Protein AF-A0A8T1VY53-F1 (afdb_monomer)

Secondary structure (DSSP, 8-state):
-------------------S-S-SSHHHHHHHHHHHHHT---HHHHHHHHHHHTT--HHHHHHHTT--EEEETTEEEE-TT-HHHHHHHHHHHHHHT----

Nearest PDB structures (foldseek):
  6nrb-assembly1_1  TM=2.854E-01  e=2.198E+00  Homo sapiens
  6nr8-assembly1_2  TM=2.471E-01  e=4.008E+00  Homo sapiens
  6nr9-assembly1_6  TM=2.844E-01  e=8.750E+00  Homo sapiens

Structure (mmCIF, N/CA/C/O backbone):
data_AF-A0A8T1VY53-F1
#
_entry.id   AF-A0A8T1VY53-F1
#
loop_
_atom_site.group_PDB
_atom_site.id
_atom_site.type_symbol
_atom_site.label_atom_id
_atom_site.label_alt_id
_atom_site.label_comp_id
_atom_site.label_asym_id
_atom_site.label_entity_id
_atom_site.label_seq_id
_atom_site.pdbx_PDB_ins_code
_atom_site.Cartn_x
_atom_site.Cartn_y
_atom_site.Cartn_z
_atom_site.occupancy
_atom_site.B_iso_or_equiv
_atom_site.auth_seq_id
_atom_site.auth_comp_id
_atom_site.auth_asym_id
_atom_site.auth_atom_id
_atom_site.pdbx_PDB_model_num
ATOM 1 N N . MET A 1 1 ? -16.935 66.202 -22.989 1.00 41.91 1 MET A N 1
ATOM 2 C CA . MET A 1 1 ? -17.757 65.349 -22.108 1.00 41.91 1 MET A CA 1
ATOM 3 C C . MET A 1 1 ? -18.412 64.315 -23.017 1.00 41.91 1 MET A C 1
ATOM 5 O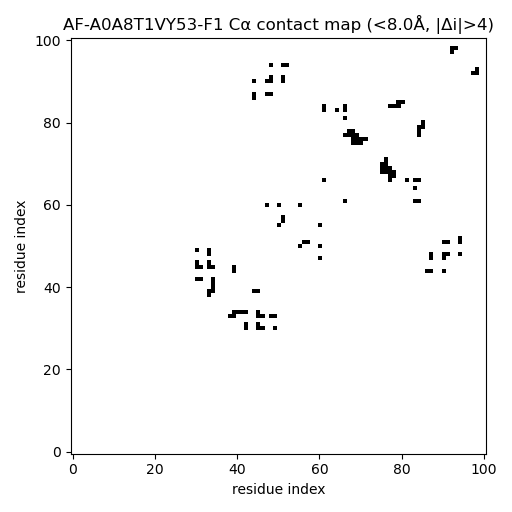 O . MET A 1 1 ? -19.156 64.752 -23.880 1.00 41.91 1 MET A O 1
ATOM 9 N N . ASN A 1 2 ? -18.128 63.013 -23.042 1.00 46.16 2 ASN A N 1
ATOM 10 C CA . ASN A 1 2 ? -17.339 62.074 -22.228 1.00 46.16 2 ASN A CA 1
ATOM 11 C C . ASN A 1 2 ? -16.821 60.977 -23.195 1.00 46.16 2 ASN A C 1
ATOM 13 O O . ASN A 1 2 ? -17.515 60.642 -24.149 1.00 46.16 2 ASN A O 1
ATOM 17 N N . GLU A 1 3 ? -15.529 60.649 -23.162 1.00 45.09 3 GLU A N 1
ATOM 18 C CA . GLU A 1 3 ? -14.960 59.382 -22.645 1.00 45.09 3 GLU A CA 1
ATOM 19 C C . GLU A 1 3 ? -15.437 58.105 -23.366 1.00 45.09 3 GLU A C 1
ATOM 21 O O . GLU A 1 3 ? -16.513 57.577 -23.103 1.00 45.09 3 GLU A O 1
ATOM 26 N N . MET A 1 4 ? -14.575 57.594 -24.258 1.00 51.88 4 MET A N 1
ATOM 27 C CA . MET A 1 4 ? -14.575 56.201 -24.715 1.00 51.88 4 MET A CA 1
ATOM 28 C C . MET A 1 4 ? -14.105 55.315 -23.552 1.00 51.88 4 MET A C 1
ATOM 30 O O . MET A 1 4 ? -12.925 55.324 -23.209 1.00 51.88 4 MET A O 1
ATOM 34 N N . GLY A 1 5 ? -15.034 54.588 -22.931 1.00 45.69 5 GLY A N 1
ATOM 35 C CA . GLY A 1 5 ? -14.747 53.539 -21.953 1.00 45.69 5 GLY A CA 1
ATOM 36 C C . GLY A 1 5 ? -14.588 52.185 -22.644 1.00 45.69 5 GLY A C 1
ATOM 37 O O . GLY A 1 5 ? -15.428 51.810 -23.460 1.00 45.69 5 GLY A O 1
ATOM 38 N N . GLY A 1 6 ? -13.489 51.493 -22.342 1.00 50.72 6 GLY A N 1
ATOM 39 C CA . GLY A 1 6 ? -13.163 50.177 -22.879 1.00 50.72 6 GLY A CA 1
ATOM 40 C C . GLY A 1 6 ? -13.841 49.008 -22.167 1.00 50.72 6 GLY A C 1
ATOM 41 O O . GLY A 1 6 ? -14.476 49.173 -21.128 1.00 50.72 6 GLY A O 1
ATOM 42 N N . ALA A 1 7 ? -13.650 47.828 -22.750 1.00 54.00 7 ALA A N 1
ATOM 43 C CA . ALA A 1 7 ? -13.646 46.525 -22.093 1.00 54.00 7 ALA A CA 1
ATOM 44 C C . ALA A 1 7 ? -13.095 45.508 -23.108 1.00 54.00 7 ALA A C 1
ATOM 46 O O . ALA A 1 7 ? -13.828 44.987 -23.943 1.00 54.00 7 ALA A O 1
ATOM 47 N N . GLU A 1 8 ? -11.786 45.278 -23.072 1.00 52.53 8 GLU A N 1
ATOM 48 C CA . GLU A 1 8 ? -11.198 44.034 -23.568 1.00 52.53 8 GLU A CA 1
ATOM 49 C C . GLU A 1 8 ? -11.485 43.002 -22.474 1.00 52.53 8 GLU A C 1
ATOM 51 O O . GLU A 1 8 ? -11.083 43.188 -21.326 1.00 52.53 8 GLU A O 1
ATOM 56 N N . SER A 1 9 ? -12.306 42.001 -22.778 1.00 55.41 9 SER A N 1
ATOM 57 C CA . SER A 1 9 ? -12.599 40.897 -21.866 1.00 55.41 9 SER A CA 1
ATOM 58 C C . SER A 1 9 ? -12.007 39.633 -22.462 1.00 55.41 9 SER A C 1
ATOM 60 O O . SER A 1 9 ? -12.403 39.208 -23.545 1.00 55.41 9 SER A O 1
ATOM 62 N N . ASP A 1 10 ? -11.007 39.112 -21.754 1.00 52.88 10 ASP A N 1
ATOM 63 C CA . ASP A 1 10 ? -10.559 37.728 -21.770 1.00 52.88 10 ASP A CA 1
ATOM 64 C C . ASP A 1 10 ? -11.766 36.782 -21.712 1.00 52.88 10 ASP A C 1
ATOM 66 O O . ASP A 1 10 ? -12.411 36.666 -20.668 1.00 52.88 10 ASP A O 1
ATOM 70 N N . ASP A 1 11 ? -12.045 36.080 -22.809 1.00 53.25 11 ASP A N 1
ATOM 71 C CA . ASP A 1 11 ? -12.880 34.885 -22.773 1.00 53.25 11 ASP A CA 1
ATOM 72 C C . ASP A 1 11 ? -11.980 33.660 -22.922 1.00 53.25 11 ASP A C 1
ATOM 74 O O . ASP A 1 11 ? -11.264 33.461 -23.902 1.00 53.25 11 ASP A O 1
ATOM 78 N N . VAL A 1 12 ? -11.991 3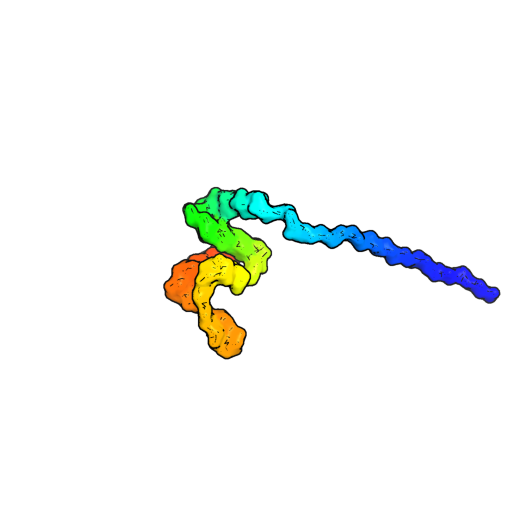2.914 -21.828 1.00 57.25 12 VAL A N 1
ATOM 79 C CA . VAL A 1 12 ? -11.221 31.731 -21.491 1.00 57.25 12 VAL A CA 1
ATOM 80 C C . VAL A 1 12 ? -11.637 30.590 -22.417 1.00 57.25 12 VAL A C 1
ATOM 82 O O . VAL A 1 12 ? -12.800 30.190 -22.410 1.00 57.25 12 VAL A O 1
ATOM 85 N N . ASP A 1 13 ? -10.695 30.037 -23.182 1.00 51.66 13 ASP A N 1
ATOM 86 C CA . ASP A 1 13 ? -10.869 28.722 -23.800 1.00 51.66 13 ASP A CA 1
ATOM 87 C C . ASP A 1 13 ? -10.911 27.667 -22.679 1.00 51.66 13 ASP A C 1
ATOM 89 O O . ASP A 1 13 ? -9.885 27.198 -22.182 1.00 51.66 13 ASP A O 1
ATOM 93 N N . ASP A 1 14 ? -12.131 27.345 -22.243 1.00 56.41 14 ASP A N 1
ATOM 94 C CA . ASP A 1 14 ? -12.486 26.172 -21.438 1.00 56.41 14 ASP A CA 1
ATOM 95 C C . ASP A 1 14 ? -12.300 24.924 -22.325 1.00 56.41 14 ASP A C 1
ATOM 97 O O . ASP A 1 14 ? -13.252 24.341 -22.849 1.00 56.41 14 ASP A O 1
ATOM 101 N N . ASP A 1 15 ? -11.035 24.586 -22.590 1.00 52.97 15 ASP A N 1
ATOM 102 C CA . ASP A 1 15 ? -10.646 23.399 -23.343 1.00 52.97 15 ASP A CA 1
ATOM 103 C C . ASP A 1 15 ? -10.648 22.173 -22.428 1.00 52.97 15 ASP A C 1
ATOM 105 O O . ASP A 1 15 ? -9.821 21.991 -21.532 1.00 52.97 15 ASP A O 1
ATOM 109 N N . ASP A 1 16 ? -11.623 21.333 -22.741 1.00 48.59 16 ASP A N 1
ATOM 110 C CA . ASP A 1 16 ? -11.585 19.888 -22.640 1.00 48.59 16 ASP A CA 1
ATOM 111 C C . ASP A 1 16 ? -11.653 19.292 -21.230 1.00 48.59 16 ASP A C 1
ATOM 113 O O . ASP A 1 16 ? -10.677 18.950 -20.556 1.00 48.59 16 ASP A O 1
ATOM 117 N N . GLY A 1 17 ? -12.903 19.026 -20.842 1.00 51.12 17 GLY A N 1
ATOM 118 C CA . GLY A 1 17 ? -13.272 17.959 -19.927 1.00 51.12 17 GLY A CA 1
ATOM 119 C C . GLY A 1 17 ? -12.838 16.585 -20.447 1.00 51.12 17 GLY A C 1
ATOM 120 O O . GLY A 1 17 ? -13.679 15.745 -20.782 1.00 51.12 17 GLY A O 1
ATOM 121 N N . GLY A 1 18 ? -11.528 16.337 -20.422 1.00 43.03 18 GLY A N 1
ATOM 122 C CA . GLY A 1 18 ? -10.879 15.059 -20.662 1.00 43.03 18 GLY A CA 1
ATOM 123 C C . GLY A 1 18 ? -11.290 14.050 -19.596 1.00 43.03 18 GLY A C 1
ATOM 124 O O . GLY A 1 18 ? -10.610 13.818 -18.591 1.00 43.03 18 GLY A O 1
ATOM 125 N N . THR A 1 19 ? -12.464 13.457 -19.794 1.00 49.28 19 THR A N 1
ATOM 126 C CA . THR A 1 19 ? -12.946 12.321 -19.019 1.00 49.28 19 THR A CA 1
ATOM 127 C C . THR A 1 19 ? -11.864 11.239 -19.015 1.00 49.28 19 THR A C 1
ATOM 129 O O . THR A 1 19 ? -11.450 10.745 -20.057 1.00 49.28 19 THR A O 1
ATOM 132 N N . LEU A 1 20 ? -11.374 10.914 -17.815 1.00 49.72 20 LEU A N 1
ATOM 133 C CA . LEU A 1 20 ? -10.257 10.019 -17.481 1.00 49.72 20 LEU A CA 1
ATOM 134 C C . LEU A 1 20 ? -10.449 8.561 -17.963 1.00 49.72 20 LEU A C 1
ATOM 136 O O . LEU A 1 20 ? -10.492 7.628 -17.150 1.00 49.72 20 LEU A O 1
ATOM 140 N N . SER A 1 21 ? -10.566 8.340 -19.271 1.00 48.00 21 SER A N 1
ATOM 141 C CA . SER A 1 21 ? -10.979 7.063 -19.860 1.00 48.00 21 SER A CA 1
ATOM 142 C C . SER A 1 21 ? -9.980 6.460 -20.858 1.00 48.00 21 SER A C 1
ATOM 144 O O . SER A 1 21 ? -10.363 5.608 -21.655 1.00 48.00 21 SER A O 1
ATOM 146 N N . GLU A 1 22 ? -8.691 6.787 -20.764 1.00 40.97 22 GLU A N 1
ATOM 147 C CA . GLU A 1 22 ? -7.646 6.182 -21.608 1.00 40.97 22 GLU A CA 1
ATOM 148 C C . GLU A 1 22 ? -6.410 5.788 -20.793 1.00 40.97 22 GLU A C 1
ATOM 150 O O . GLU A 1 22 ? -5.373 6.414 -20.907 1.00 40.97 22 GLU A O 1
ATOM 155 N N . ASP A 1 23 ? -6.489 4.788 -19.900 1.00 45.59 23 ASP A N 1
ATOM 156 C CA . ASP A 1 23 ? -5.258 4.324 -19.222 1.00 45.59 23 ASP A CA 1
ATOM 157 C C . ASP A 1 23 ? -5.432 2.984 -18.478 1.00 45.59 23 ASP A C 1
ATOM 159 O O . ASP A 1 23 ? -5.142 2.846 -17.284 1.00 45.59 23 ASP A O 1
ATOM 163 N N . LYS A 1 24 ? -6.048 1.972 -19.095 1.00 46.97 24 LYS A N 1
ATOM 164 C CA . LYS A 1 24 ? -6.079 0.620 -18.487 1.00 46.97 24 LYS A CA 1
ATOM 165 C C . LYS A 1 24 ? -4.913 -0.252 -18.948 1.00 46.97 24 LYS A C 1
ATOM 167 O O . LYS A 1 24 ? -4.483 -1.105 -18.170 1.00 46.97 24 LYS A O 1
ATOM 172 N N . GLU A 1 25 ? -4.381 -0.014 -20.144 1.00 40.94 25 GLU A N 1
ATOM 173 C CA . GLU A 1 25 ? -3.278 -0.795 -20.713 1.00 40.94 25 GLU A CA 1
ATOM 174 C C . GLU A 1 25 ? -1.897 -0.227 -20.335 1.00 40.94 25 GLU A C 1
ATOM 176 O O . GLU A 1 25 ? -1.081 -0.966 -19.778 1.00 40.94 25 GLU A O 1
ATOM 181 N N . GLU A 1 26 ? -1.678 1.089 -20.453 1.00 45.53 26 GLU A N 1
ATOM 182 C CA . GLU A 1 26 ? -0.441 1.759 -19.998 1.00 45.53 26 GLU A CA 1
ATOM 183 C C . GLU A 1 26 ? -0.206 1.613 -18.481 1.00 45.53 26 GLU A C 1
ATOM 185 O O . GLU A 1 26 ? 0.917 1.395 -18.013 1.00 45.53 26 GLU A O 1
ATOM 190 N N . ARG A 1 27 ? -1.267 1.582 -17.664 1.00 51.53 27 ARG A N 1
ATOM 191 C CA . ARG A 1 27 ? -1.148 1.323 -16.215 1.00 51.53 27 ARG A CA 1
ATOM 192 C C . ARG A 1 27 ? -0.523 -0.017 -15.845 1.00 51.53 27 ARG A C 1
ATOM 194 O O . ARG A 1 27 ? 0.014 -0.096 -14.734 1.00 51.53 27 ARG A O 1
ATOM 201 N N . LYS A 1 28 ? -0.647 -1.054 -16.681 1.00 52.28 28 LYS A N 1
ATOM 202 C CA . LYS A 1 28 ? -0.155 -2.402 -16.362 1.00 52.28 28 LYS A CA 1
ATOM 203 C C . LYS A 1 28 ? 1.360 -2.480 -16.575 1.00 52.28 28 LYS A C 1
ATOM 205 O O . LYS A 1 28 ? 2.038 -2.950 -15.663 1.00 52.28 28 LYS A O 1
ATOM 210 N N . GLY A 1 29 ? 1.858 -1.898 -17.672 1.00 59.38 29 GLY A N 1
ATOM 211 C CA . GLY A 1 29 ? 3.289 -1.804 -17.986 1.00 59.38 29 GLY A CA 1
ATOM 212 C C . GLY A 1 29 ? 4.078 -0.943 -16.996 1.00 59.38 29 GLY A C 1
ATOM 213 O O . GLY A 1 29 ? 5.195 -1.291 -16.619 1.00 59.38 29 GLY A O 1
ATOM 214 N N . ASN A 1 30 ? 3.475 0.120 -16.451 1.00 69.88 30 ASN A N 1
ATOM 215 C CA . ASN A 1 30 ? 4.186 0.993 -15.507 1.00 69.88 30 ASN A CA 1
ATOM 216 C C . ASN A 1 30 ? 4.526 0.310 -14.174 1.00 69.88 30 ASN A C 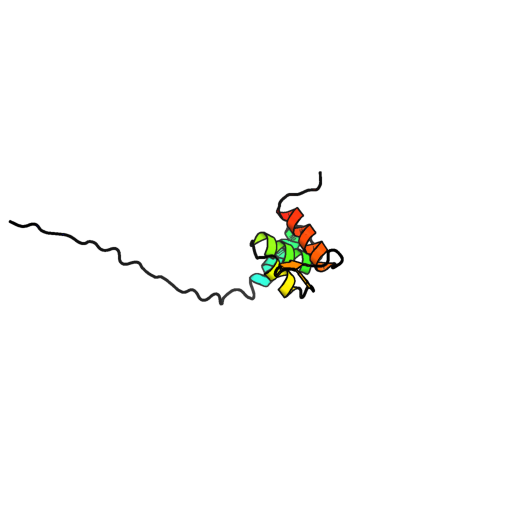1
ATOM 218 O O . ASN A 1 30 ? 5.460 0.729 -13.497 1.00 69.88 30 ASN A O 1
ATOM 222 N N . THR A 1 31 ? 3.787 -0.724 -13.763 1.00 81.06 31 THR A N 1
ATOM 223 C CA . THR A 1 31 ? 4.158 -1.506 -12.572 1.00 81.06 31 THR A CA 1
ATOM 224 C C . THR A 1 31 ? 5.355 -2.415 -12.851 1.00 81.06 31 THR A C 1
ATOM 226 O O . THR A 1 31 ? 6.179 -2.612 -11.960 1.00 81.06 31 THR A O 1
ATOM 229 N N . ASP A 1 32 ? 5.487 -2.933 -14.069 1.00 81.62 32 ASP A N 1
ATOM 230 C CA . ASP A 1 32 ? 6.616 -3.784 -14.456 1.00 81.62 32 ASP A CA 1
ATOM 231 C C . ASP A 1 32 ? 7.914 -2.961 -14.578 1.00 81.62 32 ASP A C 1
ATOM 233 O O . ASP A 1 32 ? 8.978 -3.415 -14.157 1.00 81.62 32 ASP A O 1
ATOM 237 N N . ILE A 1 33 ? 7.821 -1.693 -15.004 1.00 83.69 33 ILE A N 1
ATOM 238 C CA . ILE A 1 33 ? 8.942 -0.734 -14.944 1.00 83.69 33 ILE A CA 1
ATOM 239 C C . ILE A 1 33 ? 9.406 -0.518 -13.496 1.00 83.69 33 ILE A C 1
ATOM 241 O O . ILE A 1 33 ? 10.603 -0.551 -13.218 1.00 83.69 33 ILE A O 1
ATOM 245 N N . VAL A 1 34 ? 8.472 -0.332 -12.556 1.00 83.00 34 VAL A N 1
ATOM 246 C CA . V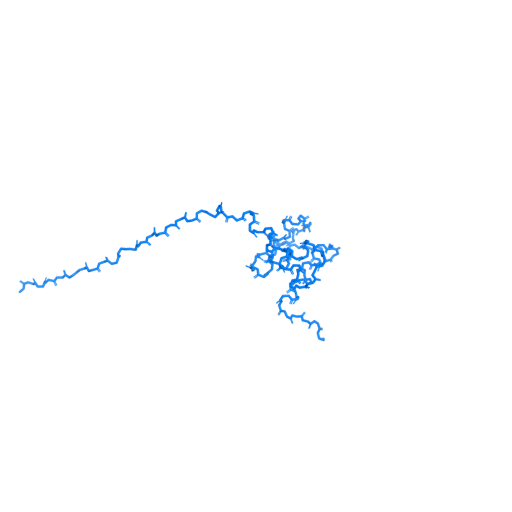AL A 1 34 ? 8.801 -0.152 -11.128 1.00 83.00 34 VAL A CA 1
ATOM 247 C C . VAL A 1 34 ? 9.460 -1.408 -10.548 1.00 83.00 34 VAL A C 1
ATOM 249 O O . VAL A 1 34 ? 10.428 -1.280 -9.796 1.00 83.00 34 VAL A O 1
ATOM 252 N N . GLN A 1 35 ? 9.003 -2.608 -10.930 1.00 87.50 35 GLN A N 1
ATOM 253 C CA . GLN A 1 35 ? 9.668 -3.865 -10.554 1.00 87.50 35 GLN A CA 1
ATOM 254 C C . GLN A 1 35 ? 11.115 -3.899 -11.040 1.00 87.50 35 GLN A C 1
ATOM 256 O O . GLN A 1 35 ? 12.013 -4.168 -10.243 1.00 87.50 35 GLN A O 1
ATOM 261 N N . ALA A 1 36 ? 11.351 -3.596 -12.319 1.00 84.88 36 ALA A N 1
ATOM 262 C CA . ALA A 1 36 ? 12.684 -3.632 -12.910 1.00 84.88 36 ALA A CA 1
ATOM 263 C C . ALA A 1 36 ? 13.623 -2.584 -12.288 1.00 84.88 36 ALA A C 1
ATOM 265 O O . ALA A 1 36 ? 14.749 -2.908 -11.910 1.00 84.88 36 ALA A O 1
ATOM 266 N N . LEU A 1 37 ? 13.146 -1.345 -12.127 1.00 87.19 37 LEU A N 1
ATOM 267 C CA . LEU A 1 37 ? 13.936 -0.226 -11.611 1.00 87.19 37 LEU A CA 1
ATOM 268 C C . LEU A 1 37 ? 14.360 -0.437 -10.153 1.00 87.19 37 LEU A C 1
ATOM 270 O O . LEU A 1 37 ? 15.518 -0.217 -9.799 1.00 87.19 37 LEU A O 1
ATOM 274 N N . HIS A 1 38 ? 13.429 -0.881 -9.308 1.00 82.56 38 HIS A N 1
ATOM 275 C CA . HIS A 1 38 ? 13.667 -1.062 -7.874 1.00 82.56 38 HIS A CA 1
ATOM 276 C C . HIS A 1 38 ? 14.013 -2.506 -7.488 1.00 82.56 38 HIS A C 1
ATOM 278 O O . HIS A 1 38 ? 14.170 -2.796 -6.303 1.00 82.56 38 HIS A O 1
ATOM 284 N N . LYS A 1 39 ? 14.158 -3.405 -8.474 1.00 88.81 39 LYS A N 1
ATOM 285 C CA . LYS A 1 39 ? 14.431 -4.842 -8.294 1.00 88.81 39 LYS A CA 1
ATOM 286 C C . LYS A 1 39 ? 13.446 -5.507 -7.325 1.00 88.81 39 LYS A C 1
ATOM 288 O O . LYS A 1 39 ? 13.841 -6.286 -6.458 1.00 88.81 39 LYS A O 1
ATOM 293 N N . ILE A 1 40 ? 12.164 -5.171 -7.456 1.00 88.44 40 ILE A N 1
ATOM 294 C CA . ILE A 1 40 ? 11.092 -5.709 -6.614 1.00 88.44 40 ILE A CA 1
ATOM 295 C C . ILE A 1 40 ? 10.555 -6.972 -7.292 1.00 88.44 40 ILE A C 1
ATOM 297 O O . ILE A 1 40 ? 9.968 -6.857 -8.365 1.00 88.44 40 ILE A O 1
ATOM 301 N N . PRO A 1 41 ? 10.741 -8.167 -6.703 1.00 85.44 41 PRO A N 1
ATOM 302 C CA . PRO A 1 41 ? 10.286 -9.412 -7.319 1.00 85.44 41 PRO A CA 1
ATOM 303 C C . PRO A 1 41 ? 8.763 -9.563 -7.256 1.00 85.44 41 PRO A C 1
ATOM 305 O O . PRO A 1 41 ? 8.165 -10.216 -8.106 1.00 85.44 41 PRO A O 1
ATOM 308 N N . ASP A 1 42 ? 8.134 -8.974 -6.239 1.00 90.81 42 ASP A N 1
ATOM 309 C CA . ASP A 1 42 ? 6.697 -9.055 -6.042 1.00 90.81 42 ASP A CA 1
ATOM 310 C C . ASP A 1 42 ? 5.970 -7.910 -6.767 1.00 90.81 42 ASP A C 1
ATOM 312 O O . ASP A 1 42 ? 6.200 -6.716 -6.546 1.00 90.81 42 ASP A O 1
ATOM 316 N N . ARG A 1 43 ? 5.051 -8.282 -7.658 1.00 88.88 43 ARG A N 1
ATOM 317 C CA . ARG A 1 43 ? 4.285 -7.328 -8.465 1.00 88.88 43 ARG A CA 1
ATOM 318 C C . ARG A 1 43 ? 3.320 -6.479 -7.632 1.00 88.88 43 ARG A C 1
ATOM 320 O O . ARG A 1 43 ? 3.026 -5.346 -8.019 1.00 88.88 43 ARG A O 1
ATOM 327 N N . GLN A 1 44 ? 2.810 -7.002 -6.516 1.00 92.75 44 GLN A N 1
ATOM 328 C CA . GLN A 1 44 ? 1.920 -6.272 -5.610 1.00 92.75 44 GLN A CA 1
ATOM 329 C C . GLN A 1 44 ? 2.698 -5.196 -4.844 1.00 92.75 44 GLN A C 1
ATOM 331 O O . GLN A 1 44 ? 2.217 -4.071 -4.720 1.00 92.75 44 GLN A O 1
ATOM 336 N N . ASP A 1 45 ? 3.923 -5.502 -4.432 1.00 92.19 45 ASP A N 1
ATOM 337 C CA . ASP A 1 45 ? 4.860 -4.578 -3.797 1.00 92.19 45 ASP A CA 1
ATOM 338 C C . ASP A 1 45 ? 5.262 -3.436 -4.736 1.00 92.19 45 ASP A C 1
ATOM 340 O O . ASP A 1 45 ? 5.183 -2.262 -4.368 1.00 92.19 45 ASP A O 1
ATOM 344 N N . ALA A 1 46 ? 5.592 -3.746 -5.991 1.00 92.44 46 ALA A N 1
ATOM 345 C CA . ALA A 1 46 ? 5.870 -2.716 -6.989 1.00 92.44 46 ALA A CA 1
ATOM 346 C C . ALA A 1 46 ? 4.636 -1.858 -7.301 1.00 92.44 46 ALA A C 1
ATOM 348 O O . ALA A 1 46 ? 4.738 -0.647 -7.514 1.00 92.44 46 ALA A O 1
ATOM 349 N N . TRP A 1 47 ? 3.446 -2.464 -7.306 1.00 93.56 47 TRP A N 1
ATOM 350 C CA . TRP A 1 47 ? 2.204 -1.716 -7.452 1.00 93.56 47 TRP A CA 1
ATOM 351 C C . TRP A 1 47 ? 1.952 -0.788 -6.254 1.00 93.56 47 TRP A C 1
ATOM 353 O O . TRP A 1 47 ? 1.588 0.367 -6.479 1.00 93.56 47 TRP A O 1
ATOM 363 N N . MET A 1 48 ? 2.195 -1.245 -5.018 1.00 93.69 48 MET A N 1
ATOM 364 C CA . MET A 1 48 ? 2.097 -0.428 -3.801 1.00 93.69 48 MET A CA 1
ATOM 365 C C . MET A 1 48 ? 3.051 0.762 -3.856 1.00 93.69 48 MET A C 1
ATOM 367 O O . MET A 1 48 ? 2.610 1.900 -3.699 1.00 93.69 48 MET A O 1
ATOM 371 N N . LEU A 1 49 ? 4.329 0.519 -4.162 1.00 91.25 49 LEU A N 1
ATOM 372 C CA . LEU A 1 49 ? 5.328 1.578 -4.296 1.00 91.25 49 LEU A CA 1
ATOM 373 C C . LEU A 1 49 ? 4.923 2.606 -5.361 1.00 91.25 49 LEU A C 1
ATOM 375 O O . LEU A 1 49 ? 5.050 3.807 -5.138 1.00 91.25 49 LEU A O 1
ATOM 379 N N . ARG A 1 50 ? 4.358 2.156 -6.489 1.00 91.75 50 ARG A N 1
ATOM 380 C CA . ARG A 1 50 ? 3.815 3.057 -7.513 1.00 91.75 50 ARG A CA 1
ATOM 381 C C . ARG A 1 50 ? 2.668 3.918 -6.981 1.00 91.75 50 ARG A C 1
ATOM 383 O O . ARG A 1 50 ? 2.620 5.097 -7.311 1.00 91.75 50 ARG A O 1
ATOM 390 N N . GLN A 1 51 ? 1.729 3.357 -6.212 1.00 93.06 51 GLN A N 1
ATOM 391 C CA . GLN A 1 51 ? 0.631 4.154 -5.642 1.00 93.06 51 GLN A CA 1
ATOM 392 C C . GLN A 1 51 ? 1.161 5.216 -4.674 1.00 93.06 51 GLN A C 1
ATOM 394 O O . GLN A 1 51 ? 0.720 6.361 -4.730 1.00 93.06 51 GLN A O 1
ATOM 399 N N . ILE A 1 52 ? 2.146 4.849 -3.854 1.00 91.25 52 ILE A N 1
ATOM 400 C CA . ILE A 1 52 ? 2.816 5.762 -2.923 1.00 91.25 52 ILE A CA 1
ATOM 401 C C . ILE A 1 52 ? 3.517 6.888 -3.691 1.00 91.25 52 ILE A C 1
ATOM 403 O O . ILE A 1 52 ? 3.302 8.054 -3.381 1.00 91.25 52 ILE A O 1
ATOM 407 N N . ALA A 1 53 ? 4.284 6.558 -4.734 1.00 89.06 53 ALA A N 1
ATOM 408 C CA . ALA A 1 53 ? 4.990 7.542 -5.557 1.00 89.06 53 ALA A CA 1
ATOM 409 C C . ALA A 1 53 ? 4.050 8.477 -6.338 1.00 89.06 53 ALA A C 1
ATOM 411 O O . ALA A 1 53 ? 4.424 9.598 -6.664 1.00 89.06 53 ALA A O 1
ATOM 412 N N . LYS A 1 54 ? 2.819 8.035 -6.624 1.00 89.31 54 LYS A N 1
ATOM 413 C CA . LYS A 1 54 ? 1.760 8.885 -7.190 1.00 89.31 54 LYS A CA 1
ATOM 414 C C . LYS A 1 54 ? 1.125 9.836 -6.171 1.00 89.31 54 LYS A C 1
ATOM 416 O O . LYS A 1 54 ? 0.312 10.661 -6.568 1.00 89.31 54 LYS A O 1
ATOM 421 N N . GLY A 1 55 ? 1.438 9.697 -4.882 1.00 87.44 55 GLY A N 1
ATOM 422 C CA . GLY A 1 55 ? 0.796 10.459 -3.813 1.00 87.44 55 GLY A CA 1
ATOM 423 C C . GLY A 1 55 ? -0.643 10.022 -3.527 1.00 87.44 55 GLY A C 1
ATOM 424 O O . GLY A 1 55 ? -1.406 10.792 -2.950 1.00 87.44 55 GLY A O 1
ATOM 425 N N . ASN A 1 56 ? -1.038 8.806 -3.927 1.00 90.38 56 ASN A N 1
ATOM 426 C CA . ASN A 1 56 ? -2.373 8.303 -3.615 1.00 90.38 56 ASN A CA 1
ATOM 427 C C . ASN A 1 56 ? -2.540 8.105 -2.106 1.00 90.38 56 ASN A C 1
ATOM 429 O O . ASN A 1 56 ? -1.618 7.670 -1.412 1.00 90.38 56 ASN A O 1
ATOM 433 N N . ASP A 1 57 ? -3.752 8.369 -1.613 1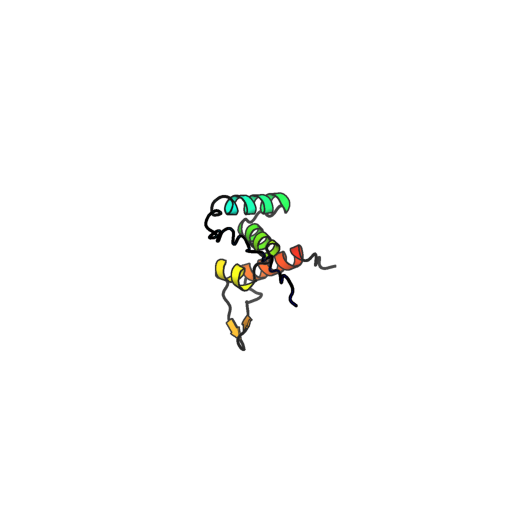.00 89.62 57 ASP A N 1
ATOM 434 C CA . ASP A 1 57 ? -4.069 8.193 -0.201 1.00 89.62 57 ASP A CA 1
ATOM 435 C C . ASP A 1 57 ? -3.861 6.735 0.247 1.00 89.62 57 ASP A C 1
ATOM 437 O O . ASP A 1 57 ? -4.131 5.770 -0.483 1.00 89.62 57 ASP A O 1
ATOM 441 N N . MET A 1 58 ? -3.406 6.562 1.487 1.00 91.06 58 MET A N 1
ATOM 442 C CA . MET A 1 58 ? -3.178 5.240 2.065 1.00 91.06 58 MET A CA 1
ATOM 443 C C . MET A 1 58 ? -4.449 4.385 2.054 1.00 91.06 58 MET A C 1
ATOM 445 O O . MET A 1 58 ? -4.385 3.198 1.731 1.00 91.06 58 MET A O 1
ATOM 449 N N . ARG A 1 59 ? -5.609 4.976 2.356 1.00 93.06 59 ARG A N 1
ATOM 450 C CA . ARG A 1 59 ? -6.897 4.270 2.377 1.00 93.06 59 ARG A CA 1
ATOM 451 C C . ARG A 1 59 ? -7.251 3.769 0.986 1.00 93.06 59 ARG A C 1
ATOM 453 O O . ARG A 1 59 ? -7.686 2.634 0.857 1.00 93.06 59 ARG A O 1
ATOM 460 N N . TYR A 1 60 ? -6.978 4.55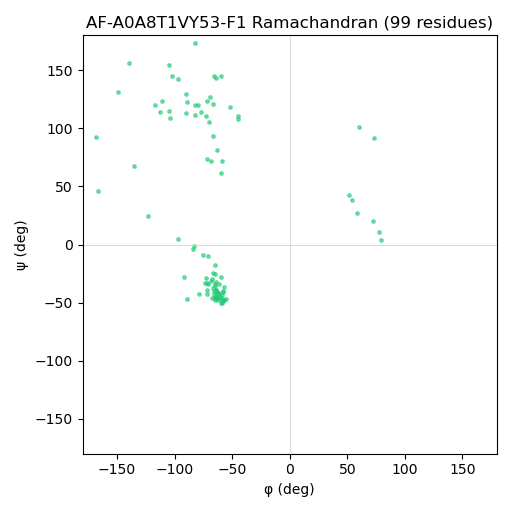5 -0.058 1.00 91.25 60 TYR A N 1
ATOM 461 C CA . TYR A 1 60 ? -7.189 4.123 -1.442 1.00 91.25 60 TYR A CA 1
ATOM 462 C C . TYR A 1 60 ? -6.388 2.855 -1.761 1.00 91.25 60 TYR A C 1
ATOM 464 O O . TYR A 1 60 ? -6.930 1.884 -2.294 1.00 91.25 60 TYR A O 1
ATOM 472 N N . THR A 1 61 ? -5.101 2.845 -1.414 1.00 92.38 61 THR A N 1
ATOM 473 C CA . THR A 1 61 ? -4.215 1.712 -1.712 1.00 92.38 61 THR A CA 1
ATOM 474 C C . THR A 1 61 ? -4.607 0.471 -0.908 1.00 92.38 61 THR A C 1
ATOM 476 O O . THR A 1 61 ? -4.732 -0.616 -1.476 1.00 92.38 61 THR A O 1
ATOM 479 N N . LEU A 1 62 ? -4.856 0.626 0.394 1.00 94.06 62 LEU A N 1
ATOM 480 C CA . LEU A 1 62 ? -5.196 -0.481 1.291 1.00 94.06 62 LEU A CA 1
ATOM 481 C C . LEU A 1 62 ? -6.602 -1.047 1.032 1.00 94.06 62 LEU A C 1
ATOM 483 O O . LEU A 1 62 ? -6.778 -2.264 1.092 1.00 94.06 62 LEU A O 1
ATOM 487 N N . ASP A 1 63 ? -7.568 -0.215 0.632 1.00 94.62 63 ASP A N 1
ATOM 488 C CA . ASP A 1 63 ? -8.910 -0.669 0.240 1.00 94.62 63 ASP A CA 1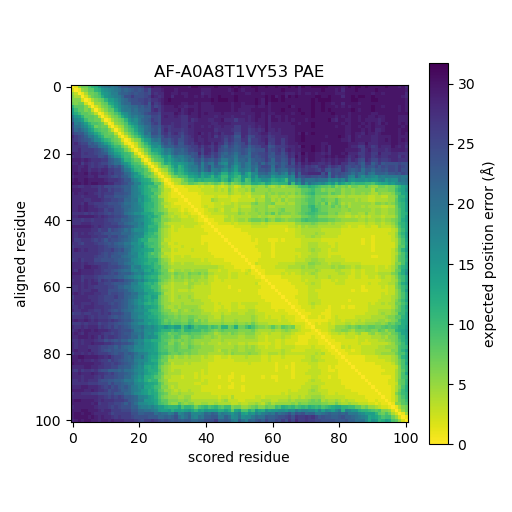
ATOM 489 C C . ASP A 1 63 ? -8.859 -1.522 -1.037 1.00 94.62 63 ASP A C 1
ATOM 491 O O . ASP A 1 63 ? -9.519 -2.560 -1.128 1.00 94.62 63 ASP A O 1
ATOM 495 N N . LYS A 1 64 ? -8.031 -1.143 -2.023 1.00 92.69 64 LYS A N 1
ATOM 496 C CA . LYS A 1 64 ? -7.816 -1.952 -3.240 1.00 92.69 64 LYS A CA 1
ATOM 497 C C . LYS A 1 64 ? -7.174 -3.303 -2.937 1.00 92.69 64 LYS A C 1
ATOM 499 O O . LYS A 1 64 ? -7.470 -4.282 -3.621 1.00 92.69 64 LYS A O 1
ATOM 504 N N . LEU A 1 65 ? -6.330 -3.353 -1.911 1.00 91.81 65 LEU A N 1
ATOM 505 C CA . LEU A 1 65 ? -5.711 -4.576 -1.405 1.00 91.81 65 LEU A CA 1
ATOM 506 C C . LEU A 1 65 ? -6.614 -5.354 -0.438 1.00 91.81 65 LEU A C 1
ATOM 508 O O . LEU A 1 65 ? -6.225 -6.432 0.005 1.00 91.81 65 LEU A O 1
ATOM 512 N N . LYS A 1 66 ? -7.819 -4.841 -0.146 1.00 93.50 66 LYS A N 1
ATOM 513 C CA . LYS A 1 66 ? -8.786 -5.425 0.793 1.00 93.50 66 LYS A CA 1
ATOM 514 C C . LYS A 1 66 ? -8.180 -5.683 2.175 1.00 93.50 66 LYS A C 1
ATOM 516 O O . LYS A 1 66 ? -8.470 -6.699 2.806 1.00 93.50 66 LYS A O 1
ATOM 521 N N . VAL A 1 67 ? -7.320 -4.777 2.638 1.00 93.38 67 VAL A N 1
ATOM 522 C CA . VAL A 1 67 ? -6.715 -4.888 3.966 1.00 93.38 67 VAL A CA 1
ATOM 523 C C . VAL A 1 67 ? -7.781 -4.584 5.021 1.00 93.38 67 VAL A C 1
ATOM 525 O O . VAL A 1 67 ? -8.391 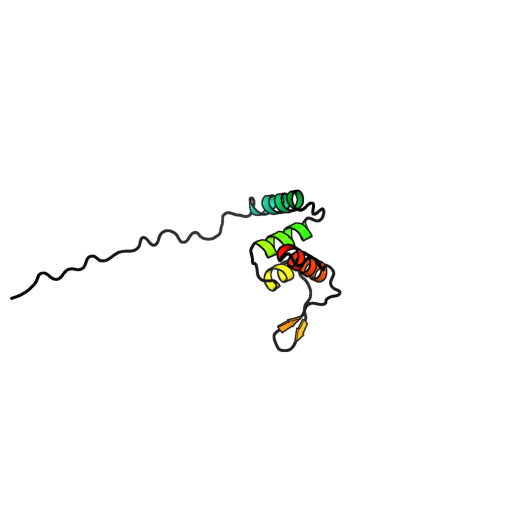-3.514 4.963 1.00 93.38 67 VAL A O 1
ATOM 528 N N . PRO A 1 68 ? -8.033 -5.497 5.976 1.00 94.44 68 PRO A N 1
ATOM 529 C CA . PRO A 1 68 ? -8.997 -5.253 7.037 1.00 94.44 68 PRO A CA 1
ATOM 530 C C . PRO A 1 68 ? -8.541 -4.095 7.927 1.00 94.44 68 PRO A C 1
ATOM 532 O O . PRO A 1 68 ? -7.353 -3.940 8.222 1.00 94.44 68 PRO A O 1
ATOM 535 N N . TYR A 1 69 ? -9.509 -3.305 8.374 1.00 95.38 69 TYR A N 1
ATOM 536 C CA . TYR A 1 69 ? -9.311 -2.203 9.302 1.00 95.38 69 TYR A CA 1
ATOM 537 C C . TYR A 1 69 ? -10.444 -2.169 10.321 1.00 95.38 69 TYR A C 1
ATOM 539 O O . TYR A 1 69 ? -11.560 -2.620 10.054 1.00 95.38 69 TYR A O 1
ATOM 547 N N . GLU A 1 70 ? -10.159 -1.577 11.469 1.00 95.12 70 GLU A N 1
ATOM 548 C CA . GLU A 1 70 ? -11.154 -1.235 12.478 1.00 95.12 70 GLU A CA 1
ATOM 549 C C . GLU A 1 70 ? -11.420 0.270 12.445 1.00 95.12 70 GLU A C 1
ATOM 551 O O . GLU A 1 70 ? -10.578 1.056 12.003 1.00 95.12 70 GLU A O 1
ATOM 556 N N . ILE A 1 71 ? -12.609 0.685 12.886 1.00 95.06 71 ILE A N 1
ATOM 557 C CA . ILE A 1 71 ? -12.941 2.102 13.049 1.00 95.06 71 ILE A CA 1
ATOM 558 C C . ILE A 1 71 ? -12.899 2.425 14.540 1.00 95.06 71 ILE A C 1
ATOM 560 O O . ILE A 1 71 ? -13.785 2.017 15.288 1.00 95.06 71 ILE A O 1
ATOM 564 N N . ILE A 1 72 ? -11.893 3.189 14.959 1.00 94.19 72 ILE A N 1
ATOM 565 C CA . ILE A 1 72 ? -11.718 3.638 16.344 1.00 94.19 72 ILE A CA 1
ATOM 566 C C . ILE A 1 72 ? -11.820 5.158 16.347 1.00 94.19 72 ILE A C 1
ATOM 568 O O . ILE A 1 72 ? -11.078 5.834 15.645 1.00 94.19 72 ILE A O 1
ATOM 572 N N . GLY A 1 73 ? -12.782 5.720 17.083 1.00 89.19 73 GLY A N 1
ATOM 573 C CA . GLY A 1 73 ? -12.899 7.179 17.216 1.00 89.19 73 GLY A CA 1
ATOM 574 C C . GLY A 1 73 ? -13.088 7.941 15.894 1.00 89.19 73 GLY A C 1
ATOM 575 O O . GLY A 1 73 ? -12.741 9.113 15.832 1.00 89.19 73 GLY A O 1
ATOM 576 N N . ARG A 1 74 ? -13.670 7.299 14.864 1.00 92.31 74 ARG A N 1
ATOM 577 C CA . ARG A 1 74 ? -13.832 7.786 13.468 1.00 92.31 74 ARG A CA 1
ATOM 578 C C . ARG A 1 74 ? -12.589 7.681 12.578 1.00 92.31 74 ARG A C 1
ATOM 580 O O . ARG A 1 74 ? -12.650 8.073 11.414 1.00 92.31 74 ARG A O 1
ATOM 587 N N . GLU A 1 75 ? -11.505 7.099 13.070 1.00 91.44 75 GLU A N 1
ATOM 588 C CA . GLU A 1 75 ? -10.304 6.833 12.282 1.00 91.44 75 GLU A CA 1
ATOM 589 C C . GLU A 1 75 ? -10.225 5.363 11.875 1.00 91.44 75 GLU A C 1
ATOM 591 O O . GLU A 1 75 ? -10.634 4.472 12.619 1.00 91.44 75 GLU A O 1
ATOM 596 N N . ARG A 1 76 ? -9.702 5.107 10.669 1.00 93.38 76 ARG A N 1
ATOM 597 C CA . ARG A 1 76 ? -9.391 3.747 10.220 1.00 93.38 76 ARG A CA 1
ATOM 598 C C . ARG A 1 76 ? -8.041 3.340 10.786 1.00 93.38 76 ARG A C 1
ATOM 600 O O . ARG A 1 76 ? -7.032 3.965 10.459 1.00 93.38 76 ARG A O 1
ATOM 607 N N . VAL A 1 77 ? -8.034 2.275 11.571 1.00 92.69 77 VAL A N 1
ATOM 608 C CA . VAL A 1 77 ? -6.829 1.697 12.160 1.00 92.69 77 VAL A CA 1
ATOM 609 C C . VAL A 1 77 ? -6.577 0.345 11.508 1.00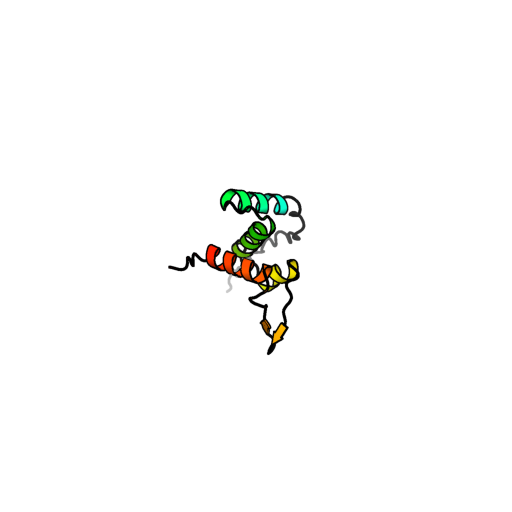 92.69 77 VAL A C 1
ATOM 611 O O . VAL A 1 77 ? -7.440 -0.531 11.503 1.00 92.69 77 VAL A O 1
ATOM 614 N N . TYR A 1 78 ? -5.391 0.188 10.925 1.00 93.62 78 TYR A N 1
ATOM 615 C CA . TYR A 1 78 ? -4.956 -1.055 10.296 1.00 93.62 78 TYR A CA 1
ATOM 616 C C . TYR A 1 78 ? -4.096 -1.850 11.272 1.00 93.62 78 TYR A C 1
ATOM 618 O O . TYR A 1 78 ? -3.286 -1.281 12.007 1.00 93.62 78 TYR A O 1
ATOM 626 N N . SER A 1 79 ? -4.250 -3.173 11.264 1.00 92.38 79 SER A N 1
ATOM 627 C CA . SER A 1 79 ? -3.442 -4.039 12.121 1.00 92.38 79 SER A CA 1
ATOM 628 C C . SER A 1 79 ? -1.980 -4.056 11.651 1.00 92.38 79 SER A C 1
ATOM 630 O O . SER A 1 79 ? -1.732 -4.390 10.489 1.00 92.38 79 SER A O 1
ATOM 632 N N . PRO A 1 80 ? -0.995 -3.778 12.529 1.00 89.19 80 PRO A N 1
ATOM 633 C CA . PRO A 1 80 ? 0.426 -3.878 12.187 1.00 89.19 80 PRO A CA 1
ATOM 634 C C . PRO A 1 80 ? 0.860 -5.318 11.877 1.00 89.19 80 PRO A C 1
ATOM 636 O O . PRO A 1 80 ? 1.885 -5.518 11.234 1.00 89.19 80 PRO A O 1
ATOM 639 N N . TYR A 1 81 ? 0.070 -6.313 12.293 1.00 91.50 81 TYR A N 1
ATOM 640 C CA . TYR A 1 81 ? 0.298 -7.730 12.005 1.00 91.50 81 TYR A CA 1
ATOM 641 C C . TYR A 1 81 ? -0.245 -8.165 10.639 1.00 91.50 81 TYR A C 1
ATOM 643 O O . TYR A 1 81 ? -0.087 -9.320 10.257 1.00 91.50 81 TYR A O 1
ATOM 651 N N . ASN A 1 82 ? -0.920 -7.278 9.901 1.00 94.44 82 ASN A N 1
ATOM 652 C CA . ASN A 1 82 ? -1.345 -7.588 8.546 1.00 94.44 82 ASN A CA 1
ATOM 653 C C . ASN A 1 82 ? -0.168 -7.426 7.572 1.00 94.44 82 ASN A C 1
ATOM 655 O O . ASN A 1 82 ? 0.352 -6.323 7.400 1.00 94.44 82 ASN A O 1
ATOM 659 N N . ASP A 1 83 ? 0.198 -8.505 6.879 1.00 94.25 83 ASP A N 1
ATOM 660 C CA . ASP A 1 83 ? 1.350 -8.528 5.968 1.00 94.25 83 ASP A CA 1
ATOM 661 C C . ASP A 1 83 ? 1.283 -7.471 4.858 1.00 94.25 83 ASP A C 1
ATOM 663 O O . ASP A 1 83 ? 2.307 -6.919 4.459 1.00 94.25 83 ASP A O 1
ATOM 667 N N . LEU A 1 84 ? 0.093 -7.177 4.327 1.00 94.12 84 LEU A N 1
ATOM 668 C CA . LEU A 1 84 ? -0.074 -6.172 3.271 1.00 94.12 84 LEU A CA 1
ATOM 669 C C . LEU A 1 84 ? 0.117 -4.762 3.822 1.00 94.12 84 LEU A C 1
ATOM 671 O O . LEU A 1 84 ? 0.795 -3.947 3.198 1.00 94.12 84 LEU A O 1
ATOM 675 N N . TYR A 1 85 ? -0.437 -4.484 5.002 1.00 94.44 85 TYR A N 1
ATOM 676 C CA . TYR A 1 85 ? -0.231 -3.204 5.671 1.00 94.44 85 TYR A CA 1
ATOM 677 C C . TYR A 1 85 ? 1.240 -2.994 6.047 1.00 94.44 85 TYR A C 1
ATOM 679 O O . TYR A 1 85 ? 1.811 -1.946 5.745 1.00 94.44 85 TYR A O 1
ATOM 687 N N . ALA A 1 86 ? 1.886 -4.007 6.629 1.00 94.50 86 ALA A N 1
ATOM 688 C CA . ALA A 1 86 ? 3.301 -3.956 6.983 1.00 94.50 86 ALA A CA 1
ATOM 689 C C . ALA A 1 86 ? 4.189 -3.702 5.751 1.00 94.50 86 ALA A C 1
ATOM 691 O O . ALA A 1 86 ? 5.077 -2.843 5.783 1.00 94.50 86 ALA A O 1
ATOM 692 N N . ARG A 1 87 ? 3.911 -4.386 4.631 1.00 94.38 87 ARG A N 1
ATOM 693 C CA . ARG A 1 87 ? 4.597 -4.144 3.352 1.00 94.38 87 ARG A CA 1
ATOM 694 C C . ARG A 1 87 ? 4.343 -2.737 2.819 1.00 94.38 87 ARG A C 1
ATOM 696 O O . ARG A 1 87 ? 5.294 -2.076 2.408 1.00 94.38 87 ARG A O 1
ATOM 703 N N . TYR A 1 88 ? 3.111 -2.236 2.882 1.00 93.94 88 TYR A N 1
ATOM 704 C CA . TYR A 1 88 ? 2.796 -0.862 2.485 1.00 93.94 88 TYR A CA 1
ATOM 705 C C . TYR A 1 88 ? 3.602 0.171 3.291 1.00 93.94 88 TYR A C 1
ATOM 707 O O . TYR A 1 88 ? 4.224 1.059 2.707 1.00 93.94 88 TYR A O 1
ATOM 715 N N . VAL A 1 89 ? 3.663 0.026 4.619 1.00 93.56 89 VAL A N 1
ATOM 716 C CA . VAL A 1 89 ? 4.450 0.914 5.495 1.00 93.56 89 VAL A CA 1
ATOM 717 C C . VAL A 1 89 ? 5.940 0.855 5.149 1.00 93.56 89 VAL A C 1
ATOM 719 O O . VAL A 1 89 ? 6.587 1.900 5.060 1.00 93.56 89 VAL A O 1
ATOM 722 N N . LYS A 1 90 ? 6.484 -0.340 4.883 1.00 92.94 90 LYS A N 1
ATOM 723 C CA . LYS A 1 90 ? 7.872 -0.510 4.422 1.00 92.94 90 LYS A CA 1
ATOM 724 C C . LYS A 1 90 ? 8.139 0.278 3.135 1.00 92.94 90 LYS A C 1
ATOM 726 O O . LYS A 1 90 ? 9.130 1.003 3.061 1.00 92.94 90 LYS A O 1
ATOM 731 N N . TRP A 1 91 ? 7.259 0.172 2.138 1.00 93.06 91 TRP A N 1
ATOM 732 C CA . TRP A 1 91 ? 7.404 0.905 0.876 1.00 93.06 91 TRP A CA 1
ATOM 733 C C . TRP A 1 91 ? 7.214 2.415 1.041 1.00 93.06 91 TRP A C 1
ATOM 735 O O . TRP A 1 91 ? 7.880 3.187 0.354 1.00 93.06 91 TRP A O 1
ATOM 745 N N . MET A 1 92 ? 6.374 2.847 1.985 1.00 92.12 92 MET A N 1
ATOM 746 C CA . MET A 1 92 ? 6.203 4.264 2.310 1.00 92.12 92 MET A CA 1
ATOM 747 C C . MET A 1 92 ? 7.492 4.858 2.882 1.00 92.12 92 MET A C 1
ATOM 749 O O . MET A 1 92 ? 7.940 5.898 2.402 1.00 92.12 92 MET A O 1
ATOM 753 N N . LYS A 1 93 ? 8.114 4.180 3.855 1.00 90.81 93 LYS A N 1
ATOM 754 C CA . LYS A 1 93 ? 9.412 4.582 4.422 1.00 90.81 93 LYS A CA 1
ATOM 755 C C . LYS A 1 93 ? 10.505 4.614 3.357 1.00 90.81 93 LYS A C 1
ATOM 757 O O . LYS A 1 93 ? 11.214 5.607 3.226 1.00 90.81 93 LYS A O 1
ATOM 762 N N . PHE A 1 94 ? 10.577 3.562 2.537 1.00 88.50 94 PHE A N 1
ATOM 763 C CA . PHE A 1 94 ? 11.519 3.490 1.420 1.00 88.50 94 PHE A CA 1
ATOM 764 C C . PHE A 1 94 ? 11.379 4.690 0.474 1.00 88.50 94 PHE A C 1
ATOM 766 O O . PHE A 1 94 ? 12.380 5.307 0.120 1.00 88.50 94 PHE A O 1
ATOM 773 N N . HIS A 1 95 ? 10.148 5.047 0.093 1.00 87.06 95 HIS A N 1
ATOM 774 C CA . HIS A 1 95 ? 9.889 6.179 -0.796 1.00 87.06 95 HIS A CA 1
ATOM 775 C C . HIS A 1 95 ? 10.243 7.532 -0.163 1.00 87.06 95 HIS A C 1
ATOM 777 O O . HIS A 1 95 ? 10.771 8.403 -0.847 1.00 87.06 95 HIS A O 1
ATOM 783 N N . ARG A 1 96 ? 9.992 7.700 1.141 1.00 87.25 96 ARG A N 1
ATOM 784 C CA . ARG A 1 96 ? 10.335 8.922 1.888 1.00 87.25 96 ARG A CA 1
ATOM 785 C C . ARG A 1 96 ? 11.836 9.101 2.119 1.00 87.25 96 ARG A C 1
ATOM 787 O O . ARG A 1 96 ? 12.254 10.172 2.539 1.00 87.25 96 ARG A O 1
ATOM 794 N N . GLY A 1 97 ? 12.643 8.080 1.829 1.00 80.25 97 GLY A N 1
ATOM 795 C CA . GLY A 1 97 ? 14.074 8.097 2.120 1.00 80.25 97 GLY A CA 1
ATOM 796 C C . GLY A 1 97 ? 14.392 7.842 3.593 1.00 80.25 97 GLY A C 1
ATOM 797 O O . GLY A 1 97 ? 15.555 7.962 3.974 1.00 80.25 97 GLY A O 1
ATOM 798 N N . ASP A 1 98 ? 13.401 7.425 4.388 1.00 67.62 98 ASP A N 1
ATOM 799 C CA . ASP A 1 98 ? 13.576 6.963 5.765 1.00 67.62 98 ASP A CA 1
ATOM 800 C C . ASP A 1 98 ? 14.259 5.586 5.726 1.00 67.62 98 ASP A C 1
ATOM 802 O O . ASP A 1 98 ? 13.639 4.533 5.905 1.00 67.62 98 ASP A O 1
ATOM 806 N N . ARG A 1 99 ? 15.555 5.577 5.406 1.00 54.94 99 ARG A N 1
ATOM 807 C CA . ARG A 1 99 ? 16.431 4.459 5.742 1.00 54.94 99 ARG A CA 1
ATOM 808 C C . ARG A 1 99 ? 16.647 4.558 7.241 1.00 54.94 99 ARG A C 1
ATOM 810 O O . ARG A 1 99 ? 17.287 5.510 7.680 1.00 54.94 99 ARG A O 1
ATOM 817 N N . ASP A 1 100 ? 16.092 3.607 7.993 1.00 55.66 100 ASP A N 1
ATOM 818 C CA . ASP A 1 100 ? 16.458 3.397 9.395 1.00 55.66 100 ASP A CA 1
ATOM 819 C C . ASP A 1 100 ? 18.002 3.459 9.476 1.00 55.66 100 ASP A C 1
ATOM 821 O O . ASP A 1 100 ? 18.692 2.623 8.884 1.00 55.66 100 ASP A O 1
ATOM 825 N N . SER A 1 101 ? 18.516 4.547 10.063 1.00 40.56 101 SER A N 1
ATOM 826 C CA . SER A 1 101 ? 19.939 4.787 10.342 1.00 40.56 101 SER A CA 1
ATOM 827 C C . SER A 1 101 ? 20.268 4.288 11.735 1.00 40.56 101 SER A C 1
ATOM 829 O O . SER A 1 101 ? 19.384 4.414 12.613 1.00 40.56 101 SER A O 1
#

pLDDT: mean 77.37, std 19.5, range [40.56, 95.38]

Radius of gyration: 22.74 Å; Cα contacts (8 Å, |Δi|>4): 66; chains: 1; bounding box: 38×75×42 Å

Organism: NCBI:txid109152

Solvent-accessible surface area (backbone atoms only — not comparable to full-atom values): 6560 Å² total; per-residue (Å²): 140,80,84,91,80,87,80,92,74,92,80,77,85,85,76,70,90,73,69,95,77,84,62,75,66,64,57,58,55,55,32,54,52,42,15,64,76,69,68,39,90,48,69,67,58,19,41,48,40,50,41,52,74,70,67,52,56,67,66,62,58,38,56,76,69,65,57,71,65,47,77,55,99,87,39,82,45,67,52,78,85,37,68,67,55,42,50,48,52,50,40,50,33,57,73,72,64,58,64,90,124

Foldseek 3Di:
DDDDDDDPDDDDPPDDPPDPPPPPVVLQVVLVVQCVVVVPPDSLLSVLLVCLVVVHDPCVSCVVVVQDFDQDPNDTHGDCPDPSVVSSVVSNCVNVVVPPD

Sequence (101 aa):
MNEMGGAESDDVDDDDGGTLSEDKEERKGNTDIVQALHKIPDRQDAWMLRQIAKGNDMRYTLDKLKVPYEIIGRERVYSPYNDLYARYVKWMKFHRGDRDS

Mean predicted aligned error: 13.38 Å